Protein AF-A0A7S4KPR2-F1 (afdb_monomer_lite)

Structure (mmCIF, N/CA/C/O backbone):
data_AF-A0A7S4KPR2-F1
#
_entry.id   AF-A0A7S4KPR2-F1
#
loop_
_atom_site.group_PDB
_atom_site.id
_atom_site.type_symbol
_atom_site.label_atom_id
_atom_site.label_alt_id
_atom_site.label_comp_id
_atom_site.label_asym_id
_atom_site.label_entity_id
_atom_site.label_seq_id
_atom_site.pdbx_PDB_ins_code
_atom_site.Cartn_x
_atom_site.Cartn_y
_atom_site.Cartn_z
_atom_site.occupancy
_atom_site.B_iso_or_equiv
_atom_site.auth_seq_id
_atom_site.auth_comp_id
_atom_site.auth_asym_id
_atom_site.auth_atom_id
_atom_site.pdbx_PDB_model_num
ATOM 1 N N . GLU A 1 1 ? -36.422 24.152 18.132 1.00 77.88 1 GLU A N 1
ATOM 2 C CA . GLU A 1 1 ? -35.069 23.582 18.368 1.00 77.88 1 GLU A CA 1
ATOM 3 C C . GLU A 1 1 ? -34.688 22.520 17.350 1.00 77.88 1 GLU A C 1
ATOM 5 O O . GLU A 1 1 ? -33.606 22.633 16.790 1.00 77.88 1 GLU A O 1
ATOM 10 N N . LYS A 1 2 ? -35.566 21.551 17.053 1.00 73.19 2 LYS A N 1
ATOM 11 C CA . LYS A 1 2 ? -35.321 20.524 16.024 1.00 73.19 2 LYS A CA 1
ATOM 12 C C . LYS A 1 2 ? -34.929 21.116 14.658 1.00 73.19 2 LYS A C 1
ATOM 14 O O . LYS A 1 2 ? -33.940 20.676 14.089 1.00 73.19 2 LYS A O 1
ATOM 19 N N . ASP A 1 3 ? -35.590 22.183 14.214 1.00 81.19 3 ASP A N 1
ATOM 20 C CA . ASP A 1 3 ? -35.310 22.798 12.902 1.00 81.19 3 ASP A CA 1
ATOM 21 C C . ASP A 1 3 ? -33.931 23.476 12.827 1.00 81.19 3 ASP A C 1
ATOM 23 O O . ASP A 1 3 ? -33.231 23.356 11.829 1.00 81.19 3 ASP A O 1
ATOM 27 N N . LYS A 1 4 ? -33.469 24.092 13.924 1.00 87.69 4 LYS A N 1
ATOM 28 C CA . LYS A 1 4 ? -32.116 24.680 14.006 1.00 87.69 4 LYS A CA 1
ATOM 29 C C . LYS A 1 4 ? -31.017 23.617 13.974 1.00 87.69 4 LYS A C 1
ATOM 31 O O . LYS A 1 4 ? -29.925 23.859 13.460 1.00 87.69 4 LYS A O 1
ATOM 36 N N . ILE A 1 5 ? -31.292 22.444 14.546 1.00 89.81 5 ILE A N 1
ATOM 37 C CA . ILE A 1 5 ? -30.371 21.304 14.498 1.00 89.81 5 ILE A CA 1
ATOM 38 C C . ILE A 1 5 ? -30.281 20.776 13.063 1.00 89.81 5 ILE A C 1
ATOM 40 O O . ILE A 1 5 ? -29.173 20.522 12.596 1.00 89.81 5 ILE A O 1
ATOM 44 N N . ILE A 1 6 ? -31.413 20.671 12.358 1.00 88.62 6 ILE A N 1
ATOM 45 C CA . ILE A 1 6 ? -31.465 20.236 10.954 1.00 88.62 6 ILE A CA 1
ATOM 46 C C . ILE A 1 6 ? -30.673 21.197 10.063 1.00 88.62 6 ILE A C 1
ATOM 48 O O . ILE A 1 6 ? -29.755 20.756 9.381 1.00 88.62 6 ILE A O 1
ATOM 52 N N . GLU A 1 7 ? -30.918 22.504 10.162 1.00 89.44 7 GLU A N 1
ATOM 53 C CA . GLU A 1 7 ? -30.212 23.524 9.371 1.00 89.44 7 GLU A CA 1
ATOM 54 C C . GLU A 1 7 ? -28.687 23.485 9.601 1.00 89.44 7 GLU A C 1
ATOM 56 O O . GLU A 1 7 ? -27.883 23.522 8.666 1.00 89.44 7 GLU A O 1
ATOM 61 N N . THR A 1 8 ? -28.264 23.301 10.856 1.00 89.50 8 THR A N 1
ATOM 62 C CA . THR A 1 8 ? -26.840 23.172 11.200 1.00 89.50 8 THR A CA 1
ATOM 63 C C . THR A 1 8 ? -26.221 21.895 10.620 1.00 89.50 8 THR A C 1
ATOM 65 O O . THR A 1 8 ? -25.055 21.897 10.211 1.00 89.50 8 THR A O 1
ATOM 68 N N . LEU A 1 9 ? -26.966 20.786 10.604 1.00 85.19 9 LEU A N 1
ATOM 69 C CA . LEU A 1 9 ? -26.508 19.518 10.036 1.00 85.19 9 LEU A CA 1
ATOM 70 C C . LEU A 1 9 ? -26.422 19.589 8.511 1.00 85.19 9 LEU A C 1
ATOM 72 O O . LEU A 1 9 ? -25.404 19.183 7.957 1.00 85.19 9 LEU A O 1
ATOM 76 N N . GLU A 1 10 ? -27.416 20.171 7.843 1.00 86.75 10 GLU A N 1
ATOM 77 C CA . GLU A 1 10 ? -27.420 20.376 6.391 1.00 86.75 10 GLU A CA 1
ATOM 78 C C . GLU A 1 10 ? -26.227 21.221 5.940 1.00 86.75 10 GLU A C 1
ATOM 80 O O . GLU A 1 10 ? -25.534 20.874 4.982 1.00 86.75 10 GLU A O 1
ATOM 85 N N . GLN A 1 11 ? -25.907 22.285 6.679 1.00 86.81 11 GLN A N 1
ATOM 86 C CA . GLN A 1 11 ? -24.765 23.134 6.353 1.00 86.81 11 GLN A CA 1
ATOM 87 C C . GLN A 1 11 ? -23.418 22.437 6.596 1.00 86.81 11 GLN A C 1
ATOM 89 O O . GLN A 1 11 ? -22.481 22.607 5.811 1.00 86.81 11 GLN A O 1
ATOM 94 N N . LYS A 1 12 ? -23.311 21.598 7.636 1.00 87.00 12 LYS A N 1
ATOM 95 C CA . LYS A 1 12 ? -22.124 20.754 7.864 1.00 87.00 12 LYS A CA 1
ATOM 96 C C . LYS A 1 12 ? -21.951 19.707 6.767 1.00 87.00 12 LYS A C 1
ATOM 98 O O . LYS A 1 12 ? -20.834 19.527 6.289 1.00 87.00 12 LYS A O 1
ATOM 103 N N . ILE A 1 13 ? -23.038 19.068 6.346 1.00 85.19 13 ILE A N 1
ATOM 104 C CA . ILE A 1 13 ? -23.047 18.084 5.260 1.00 85.19 13 ILE A CA 1
ATOM 105 C C . ILE A 1 13 ? -22.622 18.748 3.947 1.00 85.19 13 ILE A C 1
ATOM 107 O O . ILE A 1 13 ? -21.722 18.256 3.270 1.00 85.19 13 ILE A O 1
ATOM 111 N N . LYS A 1 14 ? -23.179 19.921 3.626 1.00 88.31 14 LYS A N 1
ATOM 112 C CA . LYS A 1 14 ? -22.798 20.693 2.436 1.00 88.31 14 LYS A CA 1
ATOM 113 C C . LYS A 1 14 ? -21.309 21.044 2.432 1.00 88.31 14 LYS A C 1
ATOM 115 O O . LYS A 1 14 ? -20.638 20.854 1.424 1.00 88.31 14 LYS A O 1
ATOM 120 N N . ASN A 1 15 ? -20.773 21.488 3.568 1.00 86.56 15 ASN A N 1
ATOM 121 C CA . ASN A 1 15 ? -19.345 21.780 3.690 1.00 86.56 15 ASN A CA 1
ATOM 122 C C . ASN A 1 15 ? -18.472 20.524 3.533 1.00 86.56 15 ASN A C 1
ATOM 124 O O . ASN A 1 15 ? -17.400 20.606 2.940 1.00 86.56 15 ASN A O 1
ATOM 128 N N . GLN A 1 16 ? -18.920 19.365 4.028 1.00 80.69 16 GLN A N 1
ATOM 129 C CA . GLN A 1 16 ? -18.214 18.096 3.835 1.00 80.69 16 GLN A CA 1
ATOM 130 C C . GLN A 1 16 ? -18.182 17.676 2.362 1.00 80.69 16 GLN A C 1
ATOM 132 O O . GLN A 1 16 ? -17.123 17.271 1.887 1.00 80.69 16 GLN A O 1
ATOM 137 N N . TYR A 1 17 ? -19.282 17.841 1.620 1.00 86.81 17 TYR A N 1
ATOM 138 C CA . TYR A 1 17 ? -19.314 17.563 0.180 1.00 86.81 17 TYR A CA 1
ATOM 139 C C . TYR A 1 17 ? -18.319 18.427 -0.603 1.00 86.81 17 TYR A C 1
ATOM 141 O O . TYR A 1 17 ? -17.542 17.890 -1.387 1.00 86.81 17 TYR A O 1
ATOM 149 N N . THR A 1 18 ? -18.245 19.730 -0.317 1.00 84.88 18 THR A N 1
ATOM 150 C CA . THR A 1 18 ? -17.274 20.630 -0.964 1.00 84.88 18 THR A CA 1
ATOM 151 C C . THR A 1 18 ? -15.822 20.238 -0.671 1.00 84.88 18 THR A C 1
ATOM 153 O O . THR A 1 18 ? -14.942 20.380 -1.519 1.00 84.88 18 THR A O 1
ATOM 156 N N . VAL A 1 19 ? -15.538 19.756 0.544 1.00 82.81 19 VAL A N 1
ATOM 157 C CA . VAL A 1 19 ? -14.200 19.260 0.902 1.00 82.81 19 VAL A CA 1
ATOM 158 C C . VAL A 1 19 ? -13.885 17.968 0.150 1.00 82.81 19 VAL A C 1
ATOM 160 O O . VAL A 1 19 ? -12.767 17.814 -0.337 1.00 82.81 19 VAL A O 1
ATOM 163 N N . ILE A 1 20 ? -14.861 17.068 0.018 1.00 80.69 20 ILE A N 1
ATOM 164 C CA . ILE A 1 20 ? -14.708 15.819 -0.735 1.00 80.69 20 ILE A CA 1
ATOM 165 C C . ILE A 1 20 ? -14.437 16.105 -2.216 1.00 80.69 20 ILE A C 1
ATOM 167 O O . ILE A 1 20 ? -13.488 15.538 -2.750 1.00 80.69 20 ILE A O 1
ATOM 171 N N . GLU A 1 21 ? -15.183 17.010 -2.855 1.00 82.31 21 GLU A N 1
ATOM 172 C CA . GLU A 1 21 ? -14.942 17.398 -4.256 1.00 82.31 21 GLU A CA 1
ATOM 173 C C . GLU A 1 21 ? -13.523 17.944 -4.458 1.00 82.31 21 GLU A C 1
ATOM 175 O O . GLU A 1 21 ? -12.788 17.458 -5.316 1.00 82.31 21 GLU A O 1
ATOM 180 N N . ARG A 1 22 ? -13.069 18.865 -3.596 1.00 80.38 22 ARG A N 1
ATOM 181 C CA . ARG A 1 22 ? -11.700 19.407 -3.678 1.00 80.38 22 ARG A CA 1
ATOM 182 C C . ARG A 1 22 ? -10.621 18.340 -3.492 1.00 80.38 22 ARG A C 1
ATOM 184 O O . ARG A 1 22 ? -9.562 18.417 -4.112 1.00 80.38 22 ARG A O 1
ATOM 191 N N . LEU A 1 23 ? -10.856 17.353 -2.626 1.00 78.06 23 LEU A N 1
ATOM 192 C CA . LEU A 1 23 ? -9.930 16.235 -2.429 1.00 78.06 23 LEU A CA 1
ATOM 193 C C . LEU A 1 23 ? -9.938 15.268 -3.620 1.00 78.06 23 LEU A C 1
ATOM 195 O O . LEU A 1 23 ? -8.887 14.732 -3.966 1.00 78.06 23 LEU A O 1
ATOM 199 N N . GLN A 1 24 ? -11.089 15.068 -4.266 1.00 74.44 24 GLN A N 1
ATOM 200 C CA . GLN A 1 24 ? -11.211 14.248 -5.473 1.00 74.44 24 GLN A CA 1
ATOM 201 C C . GLN A 1 24 ? -10.498 14.885 -6.667 1.00 74.44 24 GLN A C 1
ATOM 203 O O . GLN A 1 24 ? -9.756 14.186 -7.355 1.00 74.44 24 GLN A O 1
ATOM 208 N N . GLU A 1 25 ? -10.654 16.194 -6.874 1.00 78.06 25 GLU A N 1
ATOM 209 C CA . GLU A 1 25 ? -9.934 16.946 -7.909 1.00 78.06 25 GLU A CA 1
ATOM 210 C C . GLU A 1 25 ? -8.421 16.919 -7.670 1.00 78.06 25 GLU A C 1
ATOM 212 O O . GLU A 1 25 ? -7.649 16.601 -8.577 1.00 78.06 25 GLU A O 1
ATOM 217 N N . LYS A 1 26 ? -7.986 17.150 -6.422 1.00 77.75 26 LYS A N 1
ATOM 218 C CA . LYS A 1 26 ? -6.569 17.051 -6.049 1.00 77.75 26 LYS A CA 1
ATOM 219 C C . LYS A 1 26 ? -6.012 15.643 -6.295 1.00 77.75 26 LYS A C 1
ATOM 221 O O . LYS A 1 26 ? -4.946 15.498 -6.885 1.00 77.75 26 LYS A O 1
ATOM 226 N N . GLY A 1 27 ? -6.756 14.604 -5.912 1.00 77.06 27 GLY A N 1
ATOM 227 C CA . GLY A 1 27 ? -6.368 13.211 -6.139 1.00 77.06 27 GLY A CA 1
ATOM 228 C C . GLY A 1 27 ? -6.449 12.759 -7.604 1.00 77.06 27 GLY A C 1
ATOM 229 O O . GLY A 1 27 ? -5.841 11.753 -7.967 1.00 77.06 27 GLY A O 1
ATOM 230 N N . ALA A 1 28 ? -7.204 13.451 -8.462 1.00 74.00 28 ALA A N 1
ATOM 231 C CA . ALA A 1 28 ? -7.200 13.221 -9.906 1.00 74.00 28 ALA A CA 1
ATOM 232 C C . ALA A 1 28 ? -5.935 13.808 -10.552 1.00 74.00 28 ALA A C 1
ATOM 234 O O . ALA A 1 28 ? -5.256 13.099 -11.291 1.00 74.00 28 ALA A O 1
ATOM 235 N N . ALA A 1 29 ? -5.561 15.038 -10.185 1.00 68.62 29 ALA A N 1
ATOM 236 C CA . ALA A 1 29 ? -4.338 15.686 -10.661 1.00 68.62 29 ALA A CA 1
ATOM 237 C C . ALA A 1 29 ? -3.060 14.943 -10.219 1.00 68.62 29 ALA A C 1
ATOM 239 O O . ALA A 1 29 ? -2.137 14.753 -11.008 1.00 68.62 29 ALA A O 1
ATOM 240 N N . GLU A 1 30 ? -3.015 14.456 -8.974 1.00 69.81 30 GLU A N 1
ATOM 241 C CA . GLU A 1 30 ? -1.891 13.647 -8.478 1.00 69.81 30 GLU A CA 1
ATOM 242 C C . GLU A 1 30 ? -1.775 12.299 -9.217 1.00 69.81 30 GLU A C 1
ATOM 244 O O . GLU A 1 30 ? -0.668 11.842 -9.499 1.00 69.81 30 GLU A O 1
ATOM 249 N N . ARG A 1 31 ? -2.900 11.678 -9.602 1.00 61.22 31 ARG A N 1
ATOM 250 C CA . ARG A 1 31 ? -2.896 10.444 -10.410 1.00 61.22 31 ARG A CA 1
ATOM 251 C C . ARG A 1 31 ? -2.445 10.674 -11.849 1.00 61.22 31 ARG A C 1
ATOM 253 O O . ARG A 1 31 ? -1.786 9.807 -12.418 1.00 61.22 31 ARG A O 1
ATOM 260 N N . GLU A 1 32 ? -2.759 11.828 -12.427 1.00 59.59 32 GLU A N 1
ATOM 261 C CA . GLU A 1 32 ? -2.286 12.208 -13.760 1.00 59.59 32 GLU A CA 1
ATOM 262 C C . GLU A 1 32 ? -0.760 12.399 -13.787 1.00 59.59 32 GLU A C 1
ATOM 264 O O . GLU A 1 32 ? -0.101 11.921 -14.710 1.00 59.59 32 GLU A O 1
ATOM 269 N N . ALA A 1 33 ? -0.175 12.969 -12.727 1.00 58.50 33 ALA A N 1
ATOM 270 C CA . ALA A 1 33 ? 1.279 13.086 -12.582 1.00 58.50 33 ALA A CA 1
ATOM 271 C C . ALA A 1 33 ? 1.988 11.718 -12.475 1.00 58.50 33 ALA A C 1
ATOM 273 O O . ALA A 1 33 ? 3.066 11.532 -13.036 1.00 58.50 33 ALA A O 1
ATOM 274 N N . VAL A 1 34 ? 1.366 10.735 -11.813 1.00 51.31 34 VAL A N 1
ATOM 275 C CA . VAL A 1 34 ? 1.915 9.371 -11.656 1.00 51.31 34 VAL A CA 1
ATOM 276 C C . VAL A 1 34 ? 1.819 8.545 -12.951 1.00 51.31 34 VAL A C 1
ATOM 278 O O . VAL A 1 34 ? 2.641 7.659 -13.190 1.00 51.31 34 VAL A O 1
ATOM 281 N N . ASN A 1 35 ? 0.873 8.851 -13.844 1.00 50.09 35 ASN A N 1
ATOM 282 C CA . ASN A 1 35 ? 0.706 8.134 -15.115 1.00 50.09 35 ASN A CA 1
ATOM 283 C C . ASN A 1 35 ? 1.780 8.446 -16.176 1.00 50.09 35 ASN A C 1
ATOM 285 O O . ASN A 1 35 ? 1.854 7.740 -17.180 1.00 50.09 35 ASN A O 1
ATOM 289 N N . ILE A 1 36 ? 2.634 9.453 -15.966 1.00 53.19 36 ILE A N 1
ATOM 290 C CA . ILE A 1 36 ? 3.732 9.786 -16.891 1.00 53.19 36 ILE A CA 1
ATOM 291 C C . ILE A 1 36 ? 4.999 8.954 -16.595 1.00 53.19 36 ILE A C 1
ATOM 293 O O . ILE A 1 36 ? 5.809 8.725 -17.493 1.00 53.19 36 ILE A O 1
ATOM 297 N N . GLU A 1 37 ? 5.153 8.400 -15.387 1.00 43.81 37 GLU A N 1
ATOM 298 C CA . GLU A 1 37 ? 6.367 7.660 -14.988 1.00 43.81 37 GLU A CA 1
ATOM 299 C C . GLU A 1 37 ? 6.279 6.127 -15.132 1.00 43.81 37 GLU A C 1
ATOM 301 O O . GLU A 1 37 ? 7.283 5.427 -14.984 1.00 43.81 37 GLU A O 1
ATOM 306 N N . THR A 1 38 ? 5.117 5.567 -15.475 1.00 46.69 38 THR A N 1
ATOM 307 C CA . THR A 1 38 ? 4.894 4.105 -15.478 1.00 46.69 38 THR A CA 1
ATOM 308 C C . THR A 1 38 ? 5.221 3.389 -16.793 1.00 46.69 38 THR A C 1
ATOM 310 O O . THR A 1 38 ? 5.098 2.168 -16.863 1.00 46.69 38 THR A O 1
ATOM 313 N N . SER A 1 39 ? 5.707 4.086 -17.827 1.00 48.53 39 SER A N 1
ATOM 314 C CA . SER A 1 39 ? 6.104 3.442 -19.098 1.00 48.53 39 SER A CA 1
ATOM 315 C C . SER A 1 39 ? 7.576 3.014 -19.167 1.00 48.53 39 SER A C 1
ATOM 317 O O . SER A 1 39 ? 8.032 2.530 -20.202 1.00 48.53 39 SER A O 1
ATOM 319 N 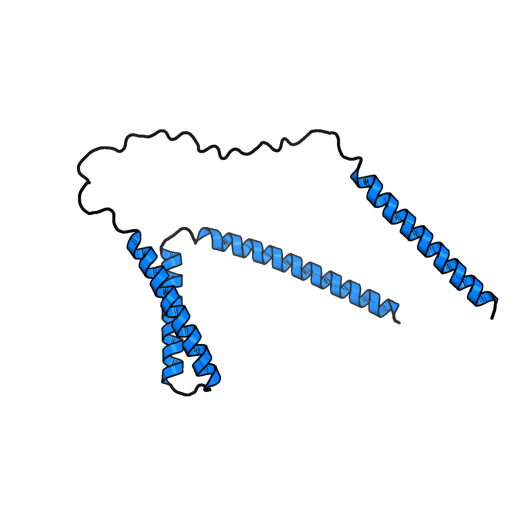N . SER A 1 40 ? 8.338 3.164 -18.080 1.00 53.97 40 SER A N 1
ATOM 320 C CA . SER A 1 40 ? 9.781 2.933 -18.097 1.00 53.97 40 SER A CA 1
ATOM 321 C C . SER A 1 40 ? 10.208 1.840 -17.105 1.00 53.97 40 SER A C 1
ATOM 323 O O . SER A 1 40 ? 9.795 1.811 -15.945 1.00 53.97 40 SER A O 1
ATOM 325 N N . ALA A 1 41 ? 11.088 0.939 -17.559 1.00 59.44 41 ALA A N 1
ATOM 326 C CA . ALA A 1 41 ? 11.745 -0.093 -16.747 1.00 59.44 41 ALA A CA 1
ATOM 327 C C . ALA A 1 41 ? 12.304 0.381 -15.371 1.00 59.44 41 ALA A C 1
ATOM 329 O O . ALA A 1 41 ? 12.304 -0.427 -14.435 1.00 59.44 41 ALA A O 1
ATOM 330 N N . PRO A 1 42 ? 12.727 1.653 -15.182 1.00 63.03 42 PRO A N 1
ATOM 331 C CA . PRO A 1 42 ? 13.093 2.209 -13.876 1.00 63.03 42 PRO A CA 1
ATOM 332 C C . PRO A 1 42 ? 12.000 2.157 -12.799 1.00 63.03 42 PRO A C 1
ATOM 334 O O . PRO A 1 42 ? 12.309 1.797 -11.665 1.00 63.03 42 PRO A O 1
ATOM 337 N N . GLY A 1 43 ? 10.735 2.456 -13.123 1.00 67.75 43 GLY A N 1
ATOM 338 C CA . GLY A 1 43 ? 9.649 2.489 -12.130 1.00 67.75 43 GLY A CA 1
ATOM 339 C C . GLY A 1 43 ? 9.356 1.107 -11.542 1.00 67.75 43 GLY A C 1
ATOM 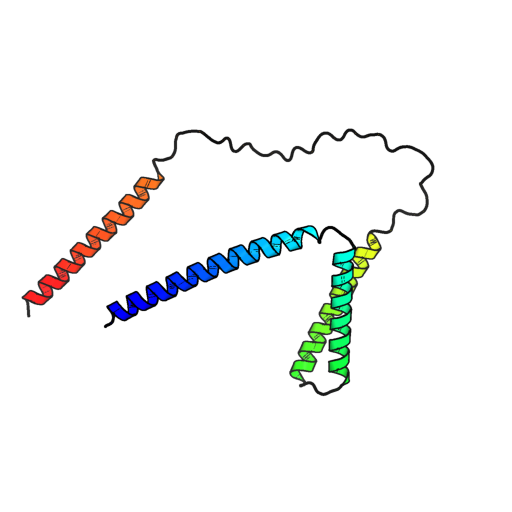340 O O . GLY A 1 43 ? 9.274 0.932 -10.328 1.00 67.75 43 GLY A O 1
ATOM 341 N N . LEU A 1 44 ? 9.323 0.088 -12.405 1.00 73.19 44 LEU A N 1
ATOM 342 C CA . LEU A 1 44 ? 9.166 -1.305 -11.987 1.00 73.19 44 LEU A CA 1
ATOM 343 C C . LEU A 1 44 ? 10.369 -1.798 -11.164 1.00 73.19 44 LEU A C 1
ATOM 345 O O . LEU A 1 44 ? 10.185 -2.517 -10.185 1.00 73.19 44 LEU A O 1
ATOM 349 N N . THR A 1 45 ? 11.586 -1.366 -11.511 1.00 78.00 45 THR A N 1
ATOM 350 C CA . THR A 1 45 ? 12.805 -1.687 -10.747 1.00 78.00 45 THR A CA 1
ATOM 351 C C . THR A 1 45 ? 12.751 -1.101 -9.331 1.00 78.00 45 THR A C 1
ATOM 353 O O . THR A 1 45 ? 13.079 -1.793 -8.368 1.00 78.00 45 THR A O 1
ATOM 356 N N . LEU A 1 46 ? 12.282 0.144 -9.179 1.00 77.88 46 LEU A N 1
ATOM 357 C CA . LEU A 1 46 ? 12.080 0.770 -7.868 1.00 77.88 46 LEU A CA 1
ATOM 358 C C . LEU A 1 46 ? 11.027 0.020 -7.036 1.00 77.88 46 LEU A C 1
ATOM 360 O O . LEU A 1 46 ? 11.283 -0.280 -5.871 1.00 77.88 46 LEU A O 1
ATOM 364 N N . CYS A 1 47 ? 9.890 -0.359 -7.633 1.00 80.69 47 CYS A N 1
ATOM 365 C CA . CYS A 1 47 ? 8.853 -1.135 -6.943 1.00 80.69 47 CYS A CA 1
ATOM 366 C C . CYS A 1 47 ? 9.352 -2.513 -6.476 1.00 80.69 47 CYS A C 1
ATOM 368 O O . CYS A 1 47 ? 9.063 -2.923 -5.354 1.00 80.69 47 CYS A O 1
ATOM 370 N N . VAL A 1 48 ? 10.120 -3.223 -7.309 1.00 87.56 48 VAL A N 1
ATOM 371 C CA . VAL A 1 48 ? 10.711 -4.527 -6.961 1.00 87.56 48 VAL A CA 1
ATOM 372 C C . VAL A 1 48 ? 11.679 -4.399 -5.781 1.00 87.56 48 VAL A C 1
ATOM 374 O O . VAL A 1 48 ? 11.602 -5.190 -4.841 1.00 87.56 48 VAL A O 1
ATOM 377 N N . ASN A 1 49 ? 12.547 -3.385 -5.792 1.00 87.19 49 ASN A N 1
ATOM 378 C CA . ASN A 1 49 ? 13.499 -3.144 -4.705 1.00 87.19 49 ASN A CA 1
ATOM 379 C C . ASN A 1 49 ? 12.803 -2.790 -3.381 1.00 87.19 49 ASN A C 1
ATOM 381 O O . ASN A 1 49 ? 13.223 -3.259 -2.325 1.00 87.19 49 ASN A O 1
ATOM 385 N N . GLU A 1 50 ? 11.718 -2.013 -3.425 1.00 89.56 50 GLU A N 1
ATOM 386 C CA . GLU A 1 50 ? 10.939 -1.681 -2.227 1.00 89.56 50 GLU A CA 1
ATOM 387 C C . GLU A 1 50 ? 10.265 -2.925 -1.624 1.00 89.56 50 GLU A C 1
ATOM 389 O O . GLU A 1 50 ? 10.309 -3.135 -0.412 1.00 89.56 50 GLU A O 1
ATOM 394 N N . VAL A 1 51 ? 9.716 -3.814 -2.460 1.00 89.00 51 VAL A N 1
ATOM 395 C CA . VAL A 1 51 ? 9.142 -5.090 -1.998 1.00 89.00 51 VAL A CA 1
ATOM 396 C C . VAL A 1 51 ? 10.208 -5.992 -1.366 1.00 89.00 51 VAL A C 1
ATOM 398 O O . VAL A 1 51 ? 9.948 -6.600 -0.327 1.00 89.00 51 VAL A O 1
ATOM 401 N N . ILE A 1 52 ? 11.413 -6.066 -1.946 1.00 91.69 52 ILE A N 1
ATOM 402 C CA . ILE A 1 52 ? 12.544 -6.813 -1.364 1.00 91.69 52 ILE A CA 1
ATOM 403 C C . ILE A 1 52 ? 12.877 -6.274 0.029 1.00 91.69 52 ILE A C 1
ATOM 405 O O . ILE A 1 52 ? 12.943 -7.044 0.986 1.00 91.69 52 ILE A O 1
ATOM 409 N N . LYS A 1 53 ? 12.992 -4.952 0.167 1.00 93.25 53 LYS A N 1
ATOM 410 C CA . LYS A 1 53 ? 13.291 -4.305 1.447 1.00 93.25 53 LYS A CA 1
ATOM 411 C C . LYS A 1 53 ? 12.225 -4.588 2.510 1.00 93.25 53 LYS A C 1
ATOM 413 O O . LYS A 1 53 ? 12.556 -4.860 3.662 1.00 93.25 53 LYS A O 1
ATOM 418 N N . GLN A 1 54 ? 10.944 -4.572 2.141 1.00 89.25 54 GLN A N 1
ATOM 419 C CA . GLN A 1 54 ? 9.856 -4.908 3.066 1.00 89.25 54 GLN A CA 1
ATOM 420 C C . GLN A 1 54 ? 9.903 -6.375 3.518 1.00 89.25 54 GLN A C 1
ATOM 422 O O . GLN A 1 54 ? 9.642 -6.665 4.686 1.00 89.25 54 GLN A O 1
ATOM 427 N N . ILE A 1 55 ? 10.264 -7.299 2.620 1.00 92.56 55 ILE A N 1
ATOM 428 C CA . ILE A 1 55 ? 10.486 -8.713 2.955 1.00 92.56 55 ILE A CA 1
ATOM 429 C C . ILE A 1 55 ? 11.619 -8.845 3.980 1.00 92.56 55 ILE A C 1
ATOM 431 O O . ILE A 1 55 ? 11.414 -9.481 5.012 1.00 92.56 55 ILE A O 1
ATOM 435 N N . GLU A 1 56 ? 12.765 -8.201 3.745 1.00 92.81 56 GLU A N 1
ATOM 436 C CA . GLU A 1 56 ? 13.914 -8.218 4.663 1.00 92.81 56 GLU A CA 1
ATOM 437 C C . GLU A 1 56 ? 13.562 -7.637 6.040 1.00 92.81 56 GLU A C 1
ATOM 439 O O . GLU A 1 56 ? 13.919 -8.210 7.070 1.00 92.81 56 GLU A O 1
ATOM 444 N N . MET A 1 57 ? 12.802 -6.536 6.084 1.00 92.06 57 MET A N 1
ATOM 445 C CA . MET A 1 57 ? 12.322 -5.955 7.342 1.00 92.06 57 MET A CA 1
ATOM 446 C C . MET A 1 57 ? 11.414 -6.922 8.109 1.00 92.06 57 MET A C 1
ATOM 448 O O . MET A 1 57 ? 11.584 -7.095 9.316 1.00 92.06 57 MET A O 1
ATOM 452 N N . MET A 1 58 ? 10.469 -7.577 7.425 1.00 90.94 58 MET A N 1
ATOM 453 C CA . MET A 1 58 ? 9.589 -8.566 8.056 1.00 90.94 58 MET A CA 1
ATOM 454 C C . MET A 1 58 ? 10.371 -9.776 8.585 1.00 90.94 58 MET A C 1
ATOM 456 O O . MET A 1 58 ? 10.072 -10.255 9.677 1.00 90.94 58 MET A O 1
ATOM 460 N N . GLU A 1 59 ? 11.379 -10.263 7.856 1.00 92.06 59 GLU A N 1
ATOM 461 C CA . GLU A 1 59 ? 12.270 -11.335 8.329 1.00 92.06 59 GLU A CA 1
ATOM 462 C C . GLU A 1 59 ? 13.089 -10.909 9.544 1.00 92.06 59 GLU A C 1
ATOM 464 O O . GLU A 1 59 ? 13.198 -11.668 10.508 1.00 92.06 59 GLU A O 1
ATOM 469 N N . GLY A 1 60 ? 13.607 -9.678 9.524 1.00 92.00 60 GLY A N 1
ATOM 470 C CA . GLY A 1 60 ? 14.301 -9.065 10.650 1.00 92.00 60 GLY A CA 1
ATOM 471 C C . GLY A 1 60 ? 13.440 -9.068 11.910 1.00 92.00 60 GLY A C 1
ATOM 472 O O . GLY A 1 60 ? 13.849 -9.621 12.930 1.00 92.00 60 GLY A O 1
ATOM 473 N N . VAL A 1 61 ? 12.216 -8.545 11.819 1.00 89.19 61 VAL A N 1
ATOM 474 C CA . VAL A 1 61 ? 11.260 -8.512 12.938 1.00 89.19 61 VAL A CA 1
ATOM 475 C C . VAL A 1 61 ? 10.918 -9.928 13.427 1.00 89.19 61 VAL A C 1
ATOM 477 O O . VAL A 1 61 ? 10.930 -10.186 14.629 1.00 89.19 61 VAL A O 1
ATOM 480 N N . LEU A 1 62 ? 10.703 -10.885 12.517 1.00 88.06 62 LEU A N 1
ATOM 481 C CA . LEU A 1 62 ? 10.451 -12.287 12.878 1.00 88.06 62 LEU A CA 1
ATOM 482 C C . LEU A 1 62 ? 11.645 -12.956 13.585 1.00 88.06 62 LEU A C 1
ATOM 484 O O . LEU A 1 62 ? 11.435 -13.833 14.426 1.00 88.06 62 LEU A O 1
ATOM 488 N N . SER A 1 63 ? 12.879 -12.563 13.254 1.00 88.31 63 SER A N 1
ATOM 489 C CA . SER A 1 63 ? 14.106 -13.112 13.848 1.00 88.31 63 SER A CA 1
ATOM 490 C C . SER A 1 63 ? 14.424 -12.562 15.242 1.00 88.31 63 SER A C 1
ATOM 492 O O . SER A 1 63 ? 15.060 -13.253 16.035 1.00 88.31 63 SER A O 1
ATOM 494 N N . GLN A 1 64 ? 13.959 -11.348 15.557 1.00 85.94 64 GLN A N 1
ATOM 495 C CA . GLN A 1 64 ? 14.232 -10.673 16.832 1.00 85.94 64 GLN A CA 1
ATOM 496 C C . GLN A 1 64 ? 13.335 -11.164 17.980 1.00 85.94 64 GLN A C 1
ATOM 498 O O . GLN A 1 64 ? 13.632 -10.912 19.142 1.00 85.94 64 GLN A O 1
ATOM 503 N N . GLY A 1 65 ? 12.272 -11.920 17.681 1.00 74.25 65 GLY A N 1
ATOM 504 C CA . GLY A 1 65 ? 11.480 -12.652 18.678 1.00 74.25 65 GLY A CA 1
ATOM 505 C C . GLY A 1 65 ? 10.503 -11.813 19.515 1.00 74.25 65 GLY A C 1
ATOM 506 O O . GLY A 1 65 ? 9.697 -12.394 20.235 1.00 74.25 65 GLY A O 1
ATOM 507 N N . GLU A 1 66 ? 10.503 -10.485 19.384 1.00 80.62 66 GLU A N 1
ATOM 508 C CA . GLU A 1 66 ? 9.584 -9.561 20.073 1.00 80.62 66 GLU A CA 1
ATOM 509 C C . GLU A 1 66 ? 8.267 -9.361 19.305 1.00 80.62 66 GLU A C 1
ATOM 511 O O . GLU A 1 66 ? 7.843 -8.243 19.019 1.00 80.62 66 GLU A O 1
ATOM 516 N N . VAL A 1 67 ? 7.608 -10.456 18.928 1.00 86.81 67 VAL A N 1
ATOM 517 C CA . VAL A 1 67 ? 6.331 -10.400 18.205 1.00 86.81 67 VAL A CA 1
ATOM 518 C C . VAL A 1 67 ? 5.365 -11.404 18.816 1.00 86.81 67 VAL A C 1
ATOM 520 O O . VAL A 1 67 ? 5.760 -12.524 19.146 1.00 86.81 67 VAL A O 1
ATOM 523 N N . THR A 1 68 ? 4.095 -11.026 18.972 1.00 91.88 68 THR A N 1
ATOM 524 C CA . THR A 1 68 ? 3.076 -11.954 19.481 1.00 91.88 68 THR A CA 1
ATOM 525 C C . THR A 1 68 ? 2.936 -13.161 18.544 1.00 91.88 68 THR A C 1
ATOM 527 O O . THR A 1 68 ? 3.208 -13.057 17.348 1.00 91.88 68 THR A O 1
ATOM 530 N N . GLU A 1 69 ? 2.497 -14.324 19.041 1.00 89.31 69 GLU A N 1
ATOM 531 C CA . GLU A 1 69 ? 2.292 -15.498 18.170 1.00 89.31 69 GLU A CA 1
ATOM 532 C C . GLU A 1 69 ? 1.302 -15.223 17.030 1.00 89.31 69 GLU A C 1
ATOM 534 O O . GLU A 1 69 ? 1.497 -15.702 15.911 1.00 89.31 69 GLU A O 1
ATOM 539 N N . SER A 1 70 ? 0.268 -14.420 17.298 1.00 89.62 70 SER A N 1
ATOM 540 C CA . SER A 1 70 ? -0.720 -14.011 16.296 1.00 89.62 70 SER A CA 1
ATOM 541 C C . SER A 1 70 ? -0.077 -13.167 15.196 1.00 89.62 70 SER A C 1
ATOM 543 O O . SER A 1 70 ? -0.225 -13.465 14.011 1.00 89.62 70 SER A O 1
ATOM 545 N N . ASP A 1 71 ? 0.697 -12.152 15.574 1.00 88.75 71 ASP A N 1
ATOM 546 C CA . ASP A 1 71 ? 1.401 -11.295 14.619 1.00 88.75 71 ASP A CA 1
ATOM 547 C C . ASP A 1 71 ? 2.466 -12.082 13.853 1.00 88.75 71 ASP A C 1
ATOM 549 O O . ASP A 1 71 ? 2.603 -11.931 12.642 1.00 88.75 71 ASP A O 1
ATOM 553 N N . LYS A 1 72 ? 3.156 -13.011 14.521 1.00 89.12 72 LYS A N 1
ATOM 554 C CA . LYS A 1 72 ? 4.102 -13.937 13.895 1.00 89.12 72 LYS A CA 1
ATOM 555 C C . LYS A 1 72 ? 3.418 -14.800 12.837 1.00 89.12 72 LYS A C 1
ATOM 557 O O . LYS A 1 72 ? 3.992 -15.022 11.769 1.00 89.12 72 LYS A O 1
ATOM 562 N N . LEU A 1 73 ? 2.206 -15.290 13.096 1.00 92.81 73 LEU A N 1
ATOM 563 C CA . LEU A 1 73 ? 1.430 -16.049 12.116 1.00 92.81 73 LEU A CA 1
ATOM 564 C C . LEU A 1 73 ? 1.067 -15.175 10.908 1.00 92.81 73 LEU A C 1
ATOM 566 O O . LEU A 1 73 ? 1.336 -15.570 9.773 1.00 92.81 73 LEU A O 1
ATOM 570 N N . ILE A 1 74 ? 0.523 -13.979 11.150 1.00 93.12 74 ILE A N 1
ATOM 571 C CA . ILE A 1 74 ? 0.139 -13.021 10.102 1.00 93.12 74 ILE A CA 1
ATOM 572 C C . ILE A 1 74 ? 1.354 -12.654 9.244 1.00 93.12 74 ILE A C 1
ATOM 574 O O . ILE A 1 74 ? 1.315 -12.787 8.022 1.00 93.12 74 ILE A O 1
ATOM 578 N N . MET A 1 75 ? 2.465 -12.278 9.876 1.00 91.62 75 MET A N 1
ATOM 579 C CA . MET A 1 75 ? 3.711 -11.931 9.200 1.00 91.62 75 MET A CA 1
ATOM 580 C C . MET A 1 75 ? 4.265 -13.093 8.375 1.00 91.62 75 MET A C 1
ATOM 582 O O . MET A 1 75 ? 4.717 -12.871 7.258 1.00 91.62 75 MET A O 1
ATOM 586 N N . ASN A 1 76 ? 4.191 -14.337 8.860 1.00 91.06 76 ASN A N 1
ATOM 587 C CA . ASN A 1 76 ? 4.618 -15.503 8.082 1.00 91.06 76 ASN A CA 1
ATOM 588 C C . ASN A 1 76 ? 3.749 -15.739 6.838 1.00 91.06 76 ASN A C 1
ATOM 590 O O . ASN A 1 76 ? 4.275 -16.139 5.795 1.00 91.06 76 ASN A O 1
ATOM 594 N N . VAL A 1 77 ? 2.435 -15.497 6.923 1.00 94.44 77 VAL A N 1
ATOM 595 C CA . VAL A 1 77 ? 1.543 -15.562 5.754 1.00 94.44 77 VAL A CA 1
ATOM 596 C C . VAL A 1 77 ? 1.885 -14.445 4.768 1.00 94.44 77 VAL A C 1
ATOM 598 O O . VAL A 1 77 ? 2.120 -14.736 3.595 1.00 94.44 77 VAL A O 1
ATOM 601 N N . CYS A 1 78 ? 1.996 -13.199 5.238 1.00 90.88 78 CYS A N 1
ATOM 602 C CA . CYS A 1 78 ? 2.360 -12.050 4.408 1.00 90.88 78 CYS A CA 1
ATOM 603 C C . CYS A 1 78 ? 3.711 -12.260 3.716 1.00 90.88 78 CYS A C 1
ATOM 605 O O . CYS A 1 78 ? 3.805 -12.137 2.498 1.00 90.88 78 CYS A O 1
ATOM 607 N N . LEU A 1 79 ? 4.736 -12.676 4.462 1.00 93.69 79 LEU A N 1
ATOM 608 C CA . LEU A 1 79 ? 6.073 -12.950 3.943 1.00 93.69 79 LEU A CA 1
ATOM 609 C C . LEU A 1 79 ? 6.045 -14.010 2.837 1.00 93.69 79 LEU A C 1
ATOM 611 O O . LEU A 1 79 ? 6.705 -13.864 1.806 1.00 93.69 79 LEU A O 1
ATOM 615 N N . ARG A 1 80 ? 5.275 -15.086 3.033 1.00 94.06 80 ARG A N 1
ATOM 616 C CA . ARG A 1 80 ? 5.145 -16.155 2.039 1.00 94.06 80 ARG A CA 1
ATOM 617 C C . ARG A 1 80 ? 4.497 -15.639 0.759 1.00 94.06 80 ARG A C 1
ATOM 619 O O . ARG A 1 80 ? 5.034 -15.894 -0.317 1.00 94.06 80 ARG A O 1
ATOM 626 N N . THR A 1 81 ? 3.393 -14.906 0.875 1.00 93.12 81 THR A N 1
ATOM 627 C CA . THR A 1 81 ? 2.682 -14.330 -0.273 1.00 93.12 81 THR A CA 1
ATOM 628 C C . THR A 1 81 ? 3.568 -13.340 -1.028 1.00 93.12 81 THR A C 1
ATOM 630 O O . THR A 1 81 ? 3.747 -13.490 -2.235 1.00 93.12 81 THR A O 1
ATOM 633 N N . SER A 1 82 ? 4.222 -12.409 -0.324 1.00 92.94 82 SER A N 1
ATOM 634 C CA . SER A 1 82 ? 5.121 -11.423 -0.936 1.00 92.94 82 SER A CA 1
ATOM 635 C C . SER A 1 82 ? 6.290 -12.081 -1.676 1.00 92.94 82 SER A C 1
ATOM 637 O O . SER A 1 82 ? 6.633 -11.666 -2.779 1.00 92.94 82 SER A O 1
ATOM 639 N N . LYS A 1 83 ? 6.872 -13.161 -1.134 1.00 92.69 83 LYS A N 1
ATOM 640 C CA . LYS A 1 83 ? 7.944 -13.918 -1.807 1.00 92.69 83 LYS A CA 1
ATOM 641 C C . LYS A 1 83 ? 7.480 -14.661 -3.059 1.00 92.69 83 LYS A C 1
ATOM 643 O O . LYS A 1 83 ? 8.277 -14.835 -3.984 1.00 92.69 83 LYS A O 1
ATOM 648 N N . VAL A 1 84 ? 6.245 -15.161 -3.073 1.00 92.62 84 VAL A N 1
ATOM 649 C CA . VAL A 1 84 ? 5.669 -15.838 -4.245 1.00 92.62 84 VAL A CA 1
ATOM 650 C C . VAL A 1 84 ? 5.419 -14.825 -5.360 1.00 92.62 84 VAL A C 1
ATOM 652 O O . VAL A 1 84 ? 5.866 -15.045 -6.486 1.00 92.62 84 VAL A O 1
ATOM 655 N N . GLU A 1 85 ? 4.794 -13.691 -5.041 1.00 89.75 85 GLU A N 1
ATOM 656 C CA . GLU A 1 85 ? 4.516 -12.636 -6.022 1.00 89.75 85 GLU A CA 1
ATOM 657 C C . GLU A 1 85 ? 5.795 -11.989 -6.562 1.00 89.75 85 GLU A C 1
ATOM 659 O O . GLU A 1 85 ? 5.939 -11.815 -7.772 1.00 89.75 85 GLU A O 1
ATOM 664 N N . LEU A 1 86 ? 6.784 -11.728 -5.702 1.00 91.81 86 LEU A N 1
ATOM 665 C CA . LEU A 1 86 ? 8.077 -11.203 -6.140 1.00 91.81 86 LEU A CA 1
ATOM 666 C C . LEU A 1 86 ? 8.751 -12.135 -7.158 1.00 91.81 86 LEU A C 1
ATOM 668 O O . LEU A 1 86 ? 9.232 -11.678 -8.195 1.00 91.81 86 LEU A O 1
ATOM 672 N N . ARG A 1 87 ? 8.744 -13.453 -6.910 1.00 89.38 87 ARG A N 1
ATOM 673 C CA . ARG A 1 87 ? 9.277 -14.431 -7.872 1.00 89.38 87 ARG A CA 1
ATOM 674 C C . ARG A 1 87 ? 8.529 -14.392 -9.196 1.00 89.38 87 ARG A C 1
ATOM 676 O O . ARG A 1 87 ? 9.170 -14.397 -10.241 1.00 89.38 87 ARG A O 1
ATOM 683 N N . ARG A 1 88 ? 7.197 -14.320 -9.160 1.00 88.56 88 ARG A N 1
ATOM 684 C CA . ARG A 1 88 ? 6.370 -14.219 -10.367 1.00 88.56 88 ARG A CA 1
ATOM 685 C C . ARG A 1 88 ? 6.751 -12.993 -11.206 1.00 88.56 88 ARG A C 1
ATOM 687 O O . ARG A 1 88 ? 6.914 -13.124 -12.418 1.00 88.56 88 ARG A O 1
ATOM 694 N N . ILE A 1 89 ? 6.922 -11.829 -10.576 1.00 83.81 89 ILE A N 1
ATOM 695 C CA . ILE A 1 89 ? 7.312 -10.582 -11.254 1.00 83.81 89 ILE A CA 1
ATOM 696 C C . ILE A 1 89 ? 8.711 -10.710 -11.872 1.00 83.81 89 ILE A C 1
ATOM 698 O O . ILE A 1 89 ? 8.893 -10.411 -13.052 1.00 83.81 89 ILE A O 1
ATOM 702 N N . LEU A 1 90 ? 9.689 -11.205 -11.107 1.00 84.75 90 LEU A N 1
ATOM 703 C CA . LEU A 1 90 ? 11.064 -11.379 -11.585 1.00 84.75 90 LEU A CA 1
ATOM 704 C C . LEU A 1 90 ? 11.152 -12.373 -12.754 1.00 84.75 90 LEU A C 1
ATOM 706 O O . LEU A 1 90 ? 11.858 -12.119 -13.730 1.00 84.75 90 LEU A O 1
ATOM 710 N N . SER A 1 91 ? 10.400 -13.477 -12.706 1.00 83.31 91 SER A N 1
ATOM 711 C CA . SER A 1 91 ? 10.331 -14.441 -13.810 1.00 83.31 91 SER A CA 1
ATOM 712 C C . SER A 1 91 ? 9.712 -13.840 -15.075 1.00 83.31 91 SER A C 1
ATOM 714 O O . SER A 1 91 ? 10.194 -14.111 -16.175 1.00 83.31 91 SER A O 1
ATOM 716 N N . ALA A 1 92 ? 8.692 -12.987 -14.940 1.00 78.50 92 ALA A N 1
ATOM 717 C CA . ALA A 1 92 ? 8.112 -12.277 -16.078 1.00 78.50 92 ALA A CA 1
ATOM 718 C C . ALA A 1 92 ? 9.129 -11.322 -16.733 1.00 78.50 92 ALA A C 1
ATOM 720 O O . ALA A 1 92 ? 9.219 -11.285 -17.959 1.00 78.50 92 ALA A O 1
ATOM 721 N N . GLN A 1 93 ? 9.958 -10.624 -15.945 1.00 69.12 93 GLN A N 1
ATOM 722 C CA . GLN A 1 93 ? 11.002 -9.736 -16.477 1.00 69.12 93 GLN A CA 1
ATOM 723 C C . GLN A 1 93 ? 12.151 -10.469 -17.184 1.00 69.12 93 GLN A C 1
ATOM 725 O O . GLN A 1 93 ? 12.720 -9.945 -18.138 1.00 69.12 93 GLN A O 1
ATOM 730 N N . GLN A 1 94 ? 12.501 -11.685 -16.763 1.00 64.69 94 GLN A N 1
ATOM 731 C CA . GLN A 1 94 ? 13.552 -12.458 -17.440 1.00 64.69 94 GLN A CA 1
ATOM 732 C C . GLN A 1 94 ? 13.098 -13.008 -18.800 1.00 64.69 94 GLN A C 1
ATOM 734 O O . GLN A 1 94 ? 13.918 -13.218 -19.693 1.00 64.69 94 GLN A O 1
ATOM 739 N N . SER A 1 95 ? 11.790 -13.190 -18.990 1.00 59.00 95 SER A N 1
ATOM 740 C CA . SER A 1 95 ? 11.233 -13.717 -20.240 1.00 59.00 95 SER A CA 1
ATOM 741 C C . SER A 1 95 ? 11.265 -12.720 -21.411 1.00 59.00 95 SER A C 1
ATOM 743 O O . SER A 1 95 ? 11.256 -13.141 -22.566 1.00 59.00 95 SER A O 1
ATOM 745 N N . SER A 1 96 ? 11.408 -11.414 -21.149 1.00 55.34 96 SER A N 1
ATOM 746 C CA . SER A 1 96 ? 11.497 -10.382 -22.195 1.00 55.34 96 SER A CA 1
ATOM 747 C C . SER A 1 96 ? 12.899 -10.198 -22.797 1.00 55.34 96 SER A C 1
ATOM 749 O O . SER A 1 96 ? 13.065 -9.374 -23.691 1.00 55.34 96 SER A O 1
ATOM 751 N N . SER A 1 97 ? 13.908 -10.957 -22.348 1.00 48.16 97 SER A N 1
ATOM 752 C CA . SER A 1 97 ? 15.304 -10.851 -22.814 1.00 48.16 97 SER A CA 1
ATOM 753 C C . SER A 1 97 ? 15.786 -12.090 -23.587 1.00 48.16 97 SER A C 1
ATOM 755 O O . SER A 1 97 ? 16.947 -12.486 -23.476 1.00 48.16 97 SER A O 1
ATOM 757 N N . SER A 1 98 ? 14.915 -12.725 -24.378 1.00 43.28 98 SER A N 1
ATOM 758 C CA . SER A 1 98 ? 15.312 -13.836 -25.257 1.00 43.28 98 SER A CA 1
ATOM 759 C C . SER A 1 98 ? 14.789 -13.675 -26.687 1.00 43.28 98 SER A C 1
ATOM 761 O O . SER A 1 98 ? 13.967 -14.441 -27.175 1.00 43.28 98 SER A O 1
ATOM 763 N N . ALA A 1 99 ? 15.336 -12.697 -27.411 1.00 49.41 99 ALA A N 1
ATOM 764 C CA . ALA A 1 99 ? 15.649 -12.992 -28.805 1.00 49.41 99 ALA A CA 1
ATOM 765 C C . ALA A 1 99 ? 16.867 -13.938 -28.779 1.00 49.41 99 ALA A C 1
ATOM 767 O O . ALA A 1 99 ? 17.875 -13.579 -28.160 1.00 49.41 99 ALA A O 1
ATOM 768 N N . PRO A 1 100 ? 16.795 -15.154 -29.350 1.00 47.91 100 PRO A N 1
ATOM 769 C CA . PRO A 1 100 ? 17.942 -16.053 -29.388 1.00 47.91 100 PRO A CA 1
ATOM 770 C C . PRO A 1 100 ? 19.131 -15.349 -30.073 1.00 47.91 100 PRO A C 1
ATOM 772 O O . PRO A 1 100 ? 18.936 -14.692 -31.100 1.00 47.91 100 PRO A O 1
ATOM 775 N N . PRO A 1 101 ? 20.357 -15.445 -29.523 1.00 48.53 101 PRO A N 1
ATOM 776 C CA . PRO A 1 101 ? 21.533 -14.801 -30.091 1.00 48.53 101 PRO A CA 1
ATOM 777 C C . PRO A 1 101 ? 21.937 -15.555 -31.360 1.00 48.53 101 PRO A C 1
ATOM 779 O O . PRO A 1 101 ? 22.694 -16.518 -31.315 1.00 48.53 101 PRO A O 1
ATOM 782 N N . GLY A 1 102 ? 21.378 -15.158 -32.499 1.00 54.25 102 GLY A N 1
ATOM 783 C CA . GLY A 1 102 ? 21.695 -15.795 -33.771 1.00 54.25 102 GLY A CA 1
ATOM 784 C C . GLY A 1 102 ? 20.676 -15.510 -34.857 1.00 54.25 102 GLY A C 1
ATOM 785 O O . GLY A 1 102 ? 20.006 -16.437 -35.281 1.00 54.25 102 GLY A O 1
ATOM 786 N N . LEU A 1 103 ? 20.540 -14.244 -35.266 1.00 50.91 103 LEU A N 1
ATOM 787 C CA . LEU A 1 103 ? 20.055 -13.799 -36.587 1.00 50.91 103 LEU A CA 1
ATOM 788 C C . LEU A 1 103 ? 20.022 -12.262 -36.606 1.00 50.91 103 LEU A C 1
ATOM 790 O O . LEU A 1 103 ? 18.977 -11.624 -36.567 1.00 50.91 103 LEU A O 1
ATOM 794 N N . ALA A 1 104 ? 21.207 -11.658 -36.620 1.00 49.44 104 ALA A N 1
ATOM 795 C CA . ALA A 1 104 ? 21.380 -10.251 -36.967 1.00 49.44 104 ALA A CA 1
ATOM 796 C C . ALA A 1 104 ? 22.559 -10.119 -37.938 1.00 49.44 104 ALA A C 1
ATOM 798 O O . ALA A 1 104 ? 23.495 -9.359 -37.714 1.00 49.44 104 ALA A O 1
ATOM 799 N N . GLU A 1 105 ? 22.510 -10.879 -39.032 1.00 50.47 105 GLU A N 1
ATOM 800 C CA . GLU A 1 105 ? 23.141 -10.453 -40.275 1.00 50.47 105 GLU A CA 1
ATOM 801 C C . GLU A 1 105 ? 22.038 -10.033 -41.244 1.00 50.47 105 GLU A C 1
ATOM 803 O O . GLU A 1 105 ? 21.160 -10.821 -41.572 1.00 50.47 105 GLU A O 1
ATOM 808 N N . LYS A 1 106 ? 22.121 -8.764 -41.657 1.00 54.94 106 LYS A N 1
ATOM 809 C CA . LYS A 1 106 ? 21.592 -8.192 -42.900 1.00 54.94 106 LYS A CA 1
ATOM 810 C C . LYS A 1 106 ? 20.160 -8.588 -43.271 1.00 54.94 106 LYS A C 1
ATOM 812 O O . LYS A 1 106 ? 19.923 -9.575 -43.943 1.00 54.94 106 LYS A O 1
ATOM 817 N N . GLU A 1 107 ? 19.236 -7.675 -43.024 1.00 45.09 107 GLU A N 1
ATOM 818 C CA . GLU A 1 107 ? 18.711 -6.786 -44.064 1.00 45.09 107 GLU A CA 1
ATOM 819 C C . GLU A 1 107 ? 17.774 -5.782 -43.391 1.00 45.09 107 GLU A C 1
ATOM 821 O O . GLU A 1 107 ? 17.183 -6.060 -42.349 1.00 45.09 107 GLU A O 1
ATOM 826 N N . LYS A 1 108 ? 17.709 -4.563 -43.935 1.00 54.22 108 LYS A N 1
ATOM 827 C CA . LYS A 1 108 ? 16.774 -3.530 -43.474 1.00 54.22 108 LYS A CA 1
ATOM 828 C C . LYS A 1 108 ? 15.386 -4.161 -43.293 1.00 54.22 108 LYS A C 1
ATOM 830 O O . LYS A 1 108 ? 14.919 -4.781 -44.250 1.00 54.22 108 LYS A O 1
ATOM 835 N N . PRO A 1 109 ? 14.689 -3.964 -42.159 1.00 52.38 109 PRO A N 1
ATOM 836 C CA . PRO A 1 109 ? 13.274 -4.287 -42.132 1.00 52.38 109 PRO A CA 1
ATOM 837 C C . PRO A 1 109 ? 12.607 -3.482 -43.258 1.00 52.38 109 PRO A C 1
ATOM 839 O O . PRO A 1 109 ? 12.929 -2.295 -43.423 1.00 52.38 109 PRO A O 1
ATOM 842 N N . PRO A 1 110 ? 11.740 -4.097 -44.084 1.00 56.19 110 PRO A N 1
ATOM 843 C CA . PRO A 1 110 ? 10.977 -3.337 -45.053 1.00 56.19 110 PRO A CA 1
ATOM 844 C C . PRO A 1 110 ? 10.250 -2.243 -44.279 1.00 56.19 110 PRO A C 1
ATOM 846 O O . PRO A 1 110 ? 9.693 -2.490 -43.209 1.00 56.19 110 PRO A O 1
ATOM 849 N N . VAL A 1 111 ? 10.295 -1.019 -44.803 1.00 55.56 111 VAL A N 1
ATOM 850 C CA . VAL A 1 111 ? 9.427 0.060 -44.340 1.00 55.56 111 VAL A CA 1
ATOM 851 C C . VAL A 1 111 ? 8.004 -0.398 -44.637 1.00 55.56 111 VAL A C 1
ATOM 853 O O . VAL A 1 111 ? 7.466 -0.149 -45.713 1.00 55.56 111 VAL A O 1
ATOM 856 N N . VAL A 1 112 ? 7.409 -1.129 -43.700 1.00 52.12 112 VAL A N 1
ATOM 857 C CA . VAL A 1 112 ? 5.978 -1.361 -43.688 1.00 52.12 112 VAL A CA 1
ATOM 858 C C . VAL A 1 112 ? 5.398 -0.005 -43.330 1.00 52.12 112 VAL A C 1
ATOM 860 O O . VAL A 1 112 ? 5.446 0.429 -42.181 1.00 52.12 112 VAL A O 1
ATOM 863 N N . LYS A 1 113 ? 4.910 0.707 -44.350 1.00 57.75 113 LYS A N 1
ATOM 864 C CA . LYS A 1 113 ? 3.927 1.770 -44.163 1.00 57.75 113 LYS A CA 1
ATOM 865 C C . LYS A 1 113 ? 2.686 1.097 -43.582 1.00 57.75 113 LYS A C 1
ATOM 867 O O . LYS A 1 113 ? 1.803 0.679 -44.318 1.00 57.75 113 LYS A O 1
ATOM 872 N N . GLY A 1 114 ? 2.691 0.907 -42.268 1.00 48.00 114 GLY A N 1
ATOM 873 C CA . GLY A 1 114 ? 1.505 0.550 -41.519 1.00 48.00 114 GLY A CA 1
ATOM 874 C C . GLY A 1 114 ? 0.592 1.758 -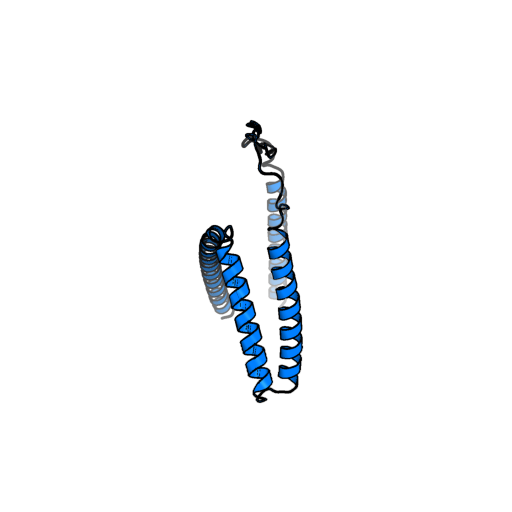41.558 1.00 48.00 114 GLY A C 1
ATOM 875 O O . GLY A 1 114 ? 0.881 2.775 -40.928 1.00 48.00 114 GLY A O 1
ATOM 876 N N . GLU A 1 115 ? -0.452 1.656 -42.371 1.00 53.97 115 GLU A N 1
ATOM 877 C CA . GLU A 1 115 ? -1.629 2.500 -42.277 1.00 53.97 115 GLU A CA 1
ATOM 878 C C . GLU A 1 115 ? -2.044 2.615 -40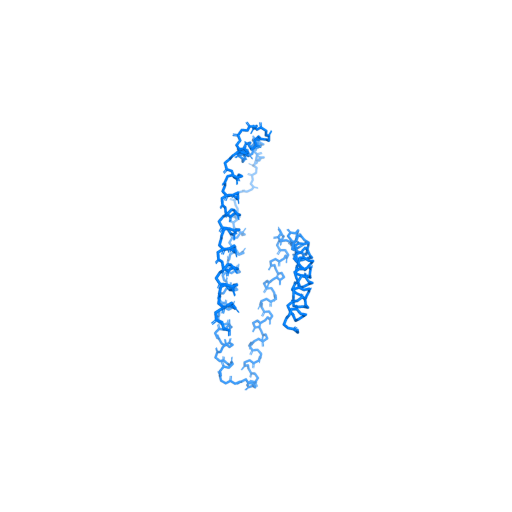.808 1.00 53.97 115 GLU A C 1
ATOM 880 O O . GLU A 1 115 ? -2.014 1.646 -40.046 1.00 53.97 115 GLU A O 1
ATOM 885 N N . SER A 1 116 ? -2.369 3.842 -40.419 1.00 49.50 116 SER A N 1
ATOM 886 C CA . SER A 1 116 ? -2.967 4.199 -39.142 1.00 49.50 116 SER A CA 1
ATOM 887 C C . SER A 1 116 ? -3.973 3.141 -38.695 1.00 49.50 116 SER A C 1
ATOM 889 O O . SER A 1 116 ? -4.940 2.863 -39.401 1.00 49.50 116 SER A O 1
ATOM 891 N N . PHE A 1 117 ? -3.744 2.577 -37.510 1.00 48.97 117 PHE A N 1
ATOM 892 C CA . PHE A 1 117 ? -4.735 1.788 -36.795 1.00 48.97 117 PHE A CA 1
ATOM 893 C C . PHE A 1 117 ? -5.904 2.716 -36.445 1.00 48.97 117 PHE A C 1
ATOM 895 O O . PHE A 1 117 ? -5.880 3.421 -35.436 1.00 48.97 117 PHE A O 1
ATOM 902 N N . ASP A 1 118 ? -6.889 2.772 -37.341 1.00 62.72 118 ASP A N 1
ATOM 903 C CA . ASP A 1 118 ? -8.188 3.385 -37.104 1.00 62.72 118 ASP A CA 1
ATOM 904 C C . ASP A 1 118 ? -8.922 2.507 -36.086 1.00 62.72 118 ASP A C 1
ATOM 906 O O . ASP A 1 118 ? -9.582 1.519 -36.420 1.00 62.72 118 ASP A O 1
ATOM 910 N N . LEU A 1 119 ? -8.737 2.825 -34.801 1.00 47.00 119 LEU A N 1
ATOM 911 C CA . LEU A 1 119 ? -9.670 2.413 -33.763 1.00 47.00 119 LEU A CA 1
ATOM 912 C C . LEU A 1 119 ? -10.982 3.089 -34.104 1.00 47.00 119 LEU A C 1
ATOM 914 O O . LEU A 1 119 ? -11.177 4.230 -33.693 1.00 47.00 119 LEU A O 1
ATOM 918 N N . GLY A 1 120 ? -11.821 2.382 -34.867 1.00 53.06 120 GLY A N 1
ATOM 919 C CA . GLY A 1 120 ? -13.139 2.800 -35.313 1.00 53.06 120 GLY A CA 1
ATOM 920 C C . GLY A 1 120 ? -13.897 3.502 -34.198 1.00 53.06 120 GLY A C 1
ATOM 921 O O . GLY A 1 120 ? -14.661 2.901 -33.441 1.00 53.06 120 GLY A O 1
ATOM 922 N N . THR A 1 121 ? -13.688 4.809 -34.117 1.00 56.19 121 THR A N 1
ATOM 923 C CA . THR A 1 121 ? -14.497 5.701 -33.328 1.00 56.19 121 THR A CA 1
ATOM 924 C C . THR A 1 121 ? -15.741 5.813 -34.171 1.00 56.19 121 THR A C 1
ATOM 926 O O . THR A 1 121 ? -15.783 6.498 -35.193 1.00 56.19 121 THR A O 1
ATOM 929 N N . LYS A 1 122 ? -16.777 5.066 -33.780 1.00 51.44 122 LYS A N 1
ATOM 930 C CA . LYS A 1 122 ? -18.130 5.454 -34.152 1.00 51.44 122 LYS A CA 1
ATOM 931 C C . LYS A 1 122 ? -18.224 6.934 -33.810 1.00 51.44 122 LYS A C 1
ATOM 933 O O . LYS A 1 122 ? -18.215 7.291 -32.634 1.00 51.44 122 LYS A O 1
ATOM 938 N N . LYS A 1 123 ? -18.238 7.773 -34.848 1.00 49.84 123 LYS A N 1
ATOM 939 C CA . LYS A 1 123 ? -18.613 9.175 -34.756 1.00 49.84 123 LYS A CA 1
ATOM 940 C C . LYS A 1 123 ? -19.874 9.228 -33.909 1.00 49.84 123 LYS A C 1
ATOM 942 O O . LYS A 1 123 ? -20.93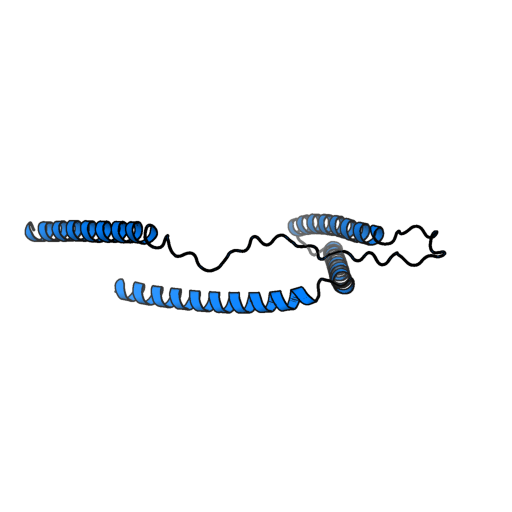8 8.810 -34.358 1.00 49.84 123 LYS A O 1
ATOM 947 N N . ILE A 1 124 ? -19.753 9.737 -32.694 1.00 49.00 124 ILE A N 1
ATOM 948 C CA . ILE A 1 124 ? -20.885 10.370 -32.042 1.00 49.00 124 ILE A CA 1
ATOM 949 C C . ILE A 1 124 ? -20.928 11.737 -32.712 1.00 49.00 124 ILE A C 1
ATOM 951 O O . ILE A 1 124 ? -20.171 12.640 -32.366 1.00 49.00 124 ILE A O 1
ATOM 955 N N . SER A 1 125 ? -21.701 11.829 -33.792 1.00 47.09 125 SER A N 1
ATOM 956 C CA . SER A 1 125 ? -22.007 13.109 -34.419 1.00 47.09 125 SER A CA 1
ATOM 957 C C . SER A 1 125 ? -22.703 13.983 -33.372 1.00 47.09 125 SER A C 1
ATOM 959 O O . SER A 1 125 ? -23.722 13.549 -32.832 1.00 47.09 125 SER A O 1
ATOM 961 N N . PRO A 1 126 ? -22.204 15.188 -33.060 1.00 46.03 126 PRO A N 1
ATOM 962 C CA . PRO A 1 126 ? -22.984 16.134 -32.291 1.00 46.03 126 PRO A CA 1
ATOM 963 C C . PRO A 1 126 ? -24.018 16.749 -33.241 1.00 46.03 126 PRO A C 1
ATOM 965 O O . PRO A 1 126 ? -23.657 17.365 -34.243 1.00 46.03 126 PRO A O 1
ATOM 968 N N . GLY A 1 127 ? -25.299 16.550 -32.932 1.00 47.62 127 GLY A N 1
ATOM 969 C CA . GLY A 1 127 ? -26.412 17.250 -33.572 1.00 47.62 127 GLY A CA 1
ATOM 970 C C . GLY A 1 127 ? -27.321 16.362 -34.417 1.00 47.62 127 GLY A C 1
ATOM 971 O O . GLY A 1 127 ? -27.211 16.338 -35.639 1.00 47.62 127 GLY A O 1
ATOM 972 N N . SER A 1 128 ? -28.273 15.696 -33.763 1.00 38.62 128 SER A N 1
ATOM 973 C CA . SER A 1 128 ? -29.607 15.507 -34.330 1.00 38.62 128 SER A CA 1
ATOM 974 C C . SER A 1 128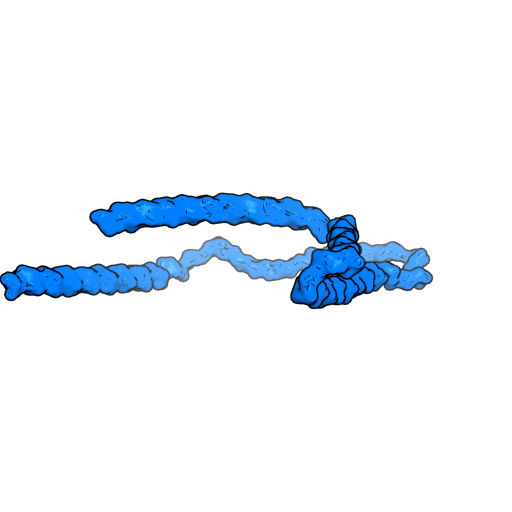 ? -30.607 15.896 -33.251 1.00 38.62 128 SER A C 1
ATOM 976 O O . SER A 1 128 ? -30.745 15.213 -32.239 1.00 38.62 128 SER A O 1
ATOM 978 N N . GLU A 1 129 ? -31.245 17.041 -33.469 1.00 50.84 129 GLU A N 1
ATOM 979 C CA . GLU A 1 129 ? -32.499 17.437 -32.841 1.00 50.84 129 GLU A CA 1
ATOM 980 C C . GLU A 1 129 ? -33.497 16.272 -32.924 1.00 50.84 129 GLU A C 1
ATOM 982 O O . GLU A 1 129 ? -33.693 15.709 -34.003 1.00 50.84 129 GLU A O 1
ATOM 987 N N . GLY A 1 130 ? -34.125 15.912 -31.802 1.00 52.19 130 GLY A N 1
ATOM 988 C CA . GLY A 1 130 ? -35.268 14.998 -31.816 1.00 52.19 130 GLY A CA 1
ATOM 989 C C . GLY A 1 130 ? -35.290 13.910 -30.750 1.00 52.19 130 GLY A C 1
ATOM 990 O O . GLY A 1 130 ? -35.537 12.773 -31.116 1.00 52.19 130 GLY A O 1
ATOM 991 N N . ASP A 1 131 ? -35.065 14.227 -29.468 1.00 49.19 131 ASP A N 1
ATOM 992 C CA . ASP A 1 131 ? -35.605 13.405 -28.362 1.00 49.19 131 ASP A CA 1
ATOM 993 C C . ASP A 1 131 ? -35.632 14.123 -26.990 1.00 49.19 131 ASP A C 1
ATOM 995 O O . ASP A 1 131 ? -35.537 13.521 -25.926 1.00 49.19 131 ASP A O 1
ATOM 999 N N . GLU A 1 132 ? -35.801 15.450 -26.975 1.00 47.78 132 GLU A N 1
ATOM 1000 C CA . GLU A 1 132 ? -35.911 16.245 -25.733 1.00 47.78 132 GLU A CA 1
ATOM 1001 C C . GLU A 1 132 ? -37.315 16.224 -25.087 1.00 47.78 132 GLU A C 1
ATOM 1003 O O . GLU A 1 132 ? -37.600 17.033 -24.212 1.00 47.78 132 GLU A O 1
ATOM 1008 N N . LYS A 1 133 ? -38.239 15.337 -25.488 1.00 57.28 133 LYS A N 1
ATOM 1009 C CA . LYS A 1 133 ? -39.638 15.389 -24.997 1.00 57.28 133 LYS A CA 1
ATOM 1010 C C . LYS A 1 133 ? -40.141 14.187 -24.205 1.00 57.28 133 LYS A C 1
ATOM 1012 O O . LYS A 1 133 ? -41.277 14.246 -23.728 1.00 57.28 133 LYS A O 1
ATOM 1017 N N . GLU A 1 134 ? -39.344 13.139 -24.009 1.00 51.38 134 GLU A N 1
ATOM 1018 C CA . GLU A 1 134 ? -39.780 11.995 -23.190 1.00 51.38 134 GLU A CA 1
ATOM 1019 C C . GLU A 1 134 ? -39.285 12.054 -21.734 1.00 51.38 134 GLU A C 1
ATOM 1021 O O . GLU A 1 134 ? -39.986 11.588 -20.839 1.00 51.38 134 GLU A O 1
ATOM 1026 N N . ALA A 1 135 ? -38.177 12.753 -21.456 1.00 52.34 135 ALA A N 1
ATOM 1027 C CA . ALA A 1 135 ? -37.630 12.885 -20.099 1.00 52.34 135 ALA A CA 1
ATOM 1028 C C . ALA A 1 135 ? -38.342 13.933 -19.210 1.00 52.34 135 ALA A C 1
ATOM 1030 O O . ALA A 1 135 ? -38.279 13.841 -17.983 1.00 52.34 135 ALA A O 1
ATOM 1031 N N . ASP A 1 136 ? -39.065 14.898 -19.791 1.00 56.88 136 ASP A N 1
ATOM 1032 C CA . ASP A 1 136 ? -39.779 15.929 -19.013 1.00 56.88 136 ASP A CA 1
ATOM 1033 C C . ASP A 1 136 ? -41.141 15.460 -18.474 1.00 56.88 136 ASP A C 1
ATOM 1035 O O . ASP A 1 136 ? -41.621 15.959 -17.455 1.00 56.88 136 ASP A O 1
ATOM 1039 N N . LYS A 1 137 ? -41.764 14.442 -19.086 1.00 57.31 137 LYS A N 1
ATOM 1040 C CA . LYS A 1 137 ? -43.077 13.939 -18.636 1.00 57.31 137 LYS A CA 1
ATOM 1041 C C . LYS A 1 137 ? -43.003 13.055 -17.390 1.00 57.31 137 LYS A C 1
ATOM 1043 O O . LYS A 1 137 ? -44.011 12.906 -16.697 1.00 57.31 137 LYS A O 1
ATOM 1048 N N . GLU A 1 138 ? -41.842 12.475 -17.095 1.00 58.75 138 GLU A N 1
ATOM 1049 C CA . GLU A 1 138 ? -41.648 11.635 -15.908 1.00 58.75 138 GLU A CA 1
ATOM 1050 C C . GLU A 1 138 ? -41.358 12.481 -14.657 1.00 58.75 138 GLU A C 1
ATOM 1052 O O . GLU A 1 138 ? -41.903 12.207 -13.586 1.00 58.75 138 GLU A O 1
ATOM 1057 N N . LYS A 1 139 ? -40.615 13.589 -14.804 1.00 62.41 139 LYS A N 1
ATOM 1058 C CA . LYS A 1 139 ? -40.386 14.550 -13.711 1.00 62.41 139 LYS A CA 1
ATOM 1059 C C . LYS A 1 139 ? -41.647 15.323 -13.320 1.00 62.41 139 LYS A C 1
ATOM 1061 O O . LYS A 1 139 ? -41.899 15.484 -12.129 1.00 62.41 139 LYS A O 1
ATOM 1066 N N . GLU A 1 140 ? -42.488 15.713 -14.280 1.00 62.56 140 GLU A N 1
ATOM 1067 C CA . GLU A 1 140 ? -43.728 16.443 -13.970 1.00 62.56 140 GLU A CA 1
ATOM 1068 C C . GLU A 1 140 ? -44.802 15.546 -13.311 1.00 62.56 140 GLU A C 1
ATOM 1070 O O . GLU A 1 140 ? -45.605 16.015 -12.500 1.00 62.56 140 GLU A O 1
ATOM 1075 N N . LYS A 1 141 ? -44.802 14.232 -13.597 1.00 65.06 141 LYS A N 1
ATOM 1076 C CA . LYS A 1 141 ? -45.675 13.260 -12.911 1.00 65.06 141 LYS A CA 1
ATOM 1077 C C . LYS A 1 141 ? -45.263 13.019 -11.456 1.00 65.06 141 LYS A C 1
ATOM 1079 O O . LYS A 1 141 ? -46.139 12.889 -10.604 1.00 65.06 141 LYS A O 1
ATOM 1084 N N . ALA A 1 142 ? -43.961 12.998 -11.168 1.00 64.06 142 ALA A N 1
ATOM 1085 C CA . ALA A 1 142 ? -43.450 12.785 -9.814 1.00 64.06 142 ALA A CA 1
ATOM 1086 C C . ALA A 1 142 ? -43.680 13.996 -8.887 1.00 64.06 142 ALA A C 1
ATOM 1088 O O . ALA A 1 142 ? -43.847 13.829 -7.678 1.00 64.06 142 ALA A O 1
ATOM 1089 N N . GLU A 1 143 ? -43.728 15.212 -9.438 1.00 67.88 143 GLU A N 1
ATOM 1090 C CA . GLU A 1 143 ? -43.963 16.430 -8.655 1.00 67.88 143 GLU A CA 1
ATOM 1091 C C . GLU A 1 143 ? -45.453 16.627 -8.315 1.00 67.88 143 GLU A C 1
ATOM 1093 O O . GLU A 1 143 ? -45.788 16.937 -7.170 1.00 67.88 143 GLU A O 1
ATOM 1098 N N . LYS A 1 144 ? -46.364 16.317 -9.253 1.00 72.81 144 LYS A N 1
ATOM 1099 C CA . LYS A 1 144 ? -47.819 16.393 -9.017 1.00 72.81 144 LYS A CA 1
ATOM 1100 C C . LYS A 1 144 ? -48.325 15.376 -7.987 1.00 72.81 144 LYS A C 1
ATOM 1102 O O . LYS A 1 144 ? -49.195 15.713 -7.190 1.00 72.81 144 LYS A O 1
ATOM 1107 N N . GLU A 1 145 ? -47.744 14.175 -7.925 1.00 70.50 145 GLU A N 1
ATOM 1108 C CA . GLU A 1 145 ? -48.119 13.177 -6.906 1.00 70.50 145 GLU A CA 1
ATOM 1109 C C . GLU A 1 145 ? -47.652 13.576 -5.490 1.00 70.50 145 GLU A C 1
ATOM 1111 O O . GLU A 1 145 ? -48.302 13.255 -4.490 1.00 70.50 145 GLU A O 1
ATOM 1116 N N . LYS A 1 146 ? -46.536 14.312 -5.388 1.00 73.75 146 LYS A N 1
ATOM 1117 C CA . LYS A 1 146 ? -45.996 14.781 -4.106 1.00 73.75 146 LYS A CA 1
ATOM 1118 C C . LYS A 1 146 ? -46.819 15.937 -3.528 1.00 73.75 146 LYS A C 1
ATOM 1120 O O . LYS A 1 146 ? -47.038 15.972 -2.319 1.00 73.75 146 LYS A O 1
ATOM 1125 N N . GLU A 1 147 ? -47.336 16.826 -4.377 1.00 71.75 147 GLU A N 1
ATOM 1126 C CA . GLU A 1 147 ? -48.178 17.944 -3.932 1.00 71.75 147 GLU A CA 1
ATOM 1127 C C . GLU A 1 147 ? -49.591 17.492 -3.503 1.00 71.75 147 GLU A C 1
ATOM 1129 O O . GLU A 1 147 ? -50.173 18.050 -2.569 1.00 71.75 147 GLU A O 1
ATOM 1134 N N . GLU A 1 148 ? -50.135 16.436 -4.121 1.00 71.56 148 GLU A N 1
ATOM 1135 C CA . GLU A 1 148 ? -51.454 15.887 -3.772 1.00 71.56 148 GLU A CA 1
ATOM 1136 C C . GLU A 1 148 ? -51.429 15.109 -2.439 1.00 71.56 148 GLU A C 1
ATOM 1138 O O . GLU A 1 148 ? -52.351 15.223 -1.626 1.00 71.56 148 GLU A O 1
ATOM 1143 N N . LYS A 1 149 ? -50.326 14.399 -2.146 1.00 73.75 149 LYS A N 1
ATOM 1144 C CA . LYS A 1 149 ? -50.123 13.705 -0.858 1.00 73.75 149 LYS A CA 1
ATOM 1145 C C . LYS A 1 149 ? -49.932 14.672 0.314 1.00 73.75 149 LYS A C 1
ATOM 1147 O O . LYS A 1 149 ? -50.448 14.407 1.398 1.00 73.75 149 LYS A O 1
ATOM 1152 N N . GLU A 1 150 ? -49.279 15.815 0.102 1.00 75.94 150 GLU A N 1
ATOM 1153 C CA . GLU A 1 150 ? -49.078 16.809 1.167 1.00 75.94 150 GLU A CA 1
ATOM 1154 C C . GLU A 1 150 ? -50.372 17.572 1.517 1.00 75.94 150 GLU A C 1
ATOM 1156 O O . GLU A 1 150 ? -50.626 17.873 2.687 1.00 75.94 150 GLU A O 1
ATOM 1161 N N . LYS A 1 151 ? -51.242 17.839 0.531 1.00 76.94 151 LYS A N 1
ATOM 1162 C CA . LYS A 1 151 ? -52.553 18.473 0.773 1.00 76.94 151 LYS A CA 1
ATOM 1163 C C . LYS A 1 151 ? -53.516 17.551 1.533 1.00 76.94 151 LYS A C 1
ATOM 1165 O O . LYS A 1 151 ? -54.202 18.018 2.441 1.00 76.94 151 LYS A O 1
ATOM 1170 N N . ALA A 1 152 ? -53.504 16.246 1.250 1.00 72.75 152 ALA A N 1
ATOM 1171 C CA . ALA A 1 152 ? -54.327 15.267 1.967 1.00 72.75 152 ALA A CA 1
ATOM 1172 C C . ALA A 1 152 ? -53.884 15.047 3.431 1.00 72.75 152 ALA A C 1
ATOM 1174 O O . ALA A 1 152 ? -54.713 14.745 4.295 1.00 72.75 152 ALA A O 1
ATOM 1175 N N . GLU A 1 153 ? -52.592 15.214 3.734 1.00 73.06 153 GLU A N 1
ATOM 1176 C CA . GLU A 1 153 ? -52.058 15.080 5.096 1.00 73.06 153 GLU A CA 1
ATOM 1177 C C . GLU A 1 153 ? -52.342 16.325 5.954 1.00 73.06 153 GLU A C 1
ATOM 1179 O O . GLU A 1 153 ? -52.728 16.200 7.120 1.00 73.06 153 GLU A O 1
ATOM 1184 N N . LYS A 1 154 ? -52.271 17.528 5.363 1.00 76.19 154 LYS A N 1
ATOM 1185 C CA . LYS A 1 154 ? -52.631 18.778 6.056 1.00 76.19 154 LYS A CA 1
ATOM 1186 C C . LYS A 1 154 ? -54.129 18.869 6.373 1.00 76.19 154 LYS A C 1
ATOM 1188 O O . LYS A 1 154 ? -54.473 19.313 7.464 1.00 76.19 154 LYS A O 1
ATOM 1193 N N . GLU A 1 155 ? -55.012 18.367 5.506 1.00 76.56 155 GLU A N 1
ATOM 1194 C CA . GLU A 1 155 ? -56.461 18.362 5.779 1.00 76.56 155 GLU A CA 1
ATOM 1195 C C . GLU A 1 155 ? -56.854 17.380 6.904 1.00 76.56 155 GLU A C 1
ATOM 1197 O O . GLU A 1 155 ? -57.739 17.673 7.712 1.00 76.56 155 GLU A O 1
ATOM 1202 N N . LYS A 1 156 ? -56.169 16.230 7.025 1.00 73.69 156 LYS A N 1
ATOM 1203 C CA . LYS A 1 156 ? -56.380 15.297 8.149 1.00 73.69 156 LYS A CA 1
ATOM 1204 C C . LYS A 1 156 ? -55.907 15.874 9.483 1.00 73.69 156 LYS A C 1
ATOM 1206 O O . LYS A 1 156 ? -56.597 15.711 10.487 1.00 73.69 156 LYS A O 1
ATOM 1211 N N . ALA A 1 157 ? -54.776 16.579 9.486 1.00 69.94 157 ALA A N 1
ATOM 1212 C CA . ALA A 1 157 ? -54.233 17.202 10.691 1.00 69.94 157 ALA A CA 1
ATOM 1213 C C . ALA A 1 157 ? -55.076 18.392 11.193 1.00 69.94 157 ALA A C 1
ATOM 1215 O O . ALA A 1 157 ? -55.073 18.691 12.389 1.00 69.94 157 ALA A O 1
ATOM 1216 N N . GLU A 1 158 ? -55.808 19.068 10.304 1.00 72.50 158 GLU A N 1
ATOM 1217 C CA . GLU A 1 158 ? -56.694 20.176 10.674 1.00 72.50 158 GLU A CA 1
ATOM 1218 C C . GLU A 1 158 ? -58.050 19.682 11.207 1.00 72.50 158 GLU A C 1
ATOM 1220 O O . GLU A 1 158 ? -58.538 20.208 12.208 1.00 72.50 158 GLU A O 1
ATOM 1225 N N . LYS A 1 159 ? -58.609 18.599 10.640 1.00 71.81 159 LYS A N 1
ATOM 1226 C CA . LYS A 1 159 ? -59.846 17.980 11.156 1.00 71.81 159 LYS A CA 1
ATOM 1227 C C . LYS A 1 159 ? -59.669 17.353 12.545 1.00 71.81 159 LYS A C 1
ATOM 1229 O O . LYS A 1 159 ? -60.574 17.461 13.363 1.00 71.81 159 LYS A O 1
ATOM 1234 N N . GLU A 1 160 ? -58.496 16.801 12.863 1.00 69.75 160 GLU A N 1
ATOM 1235 C CA . GLU A 1 160 ? -58.222 16.240 14.200 1.00 69.75 160 GLU A CA 1
ATOM 1236 C C . GLU A 1 160 ? -58.062 17.321 15.291 1.00 69.75 160 GLU A C 1
ATOM 1238 O O . GLU A 1 160 ? -58.286 17.062 16.474 1.00 69.75 160 GLU A O 1
ATOM 1243 N N . LYS A 1 161 ? -57.705 18.557 14.915 1.00 68.88 161 LYS A N 1
ATOM 1244 C CA . LYS A 1 161 ? -57.599 19.684 15.857 1.00 68.88 161 LYS A CA 1
ATOM 1245 C C . LYS A 1 161 ? -58.927 20.378 16.157 1.00 68.88 161 LYS A C 1
ATOM 1247 O O . LYS A 1 161 ? -58.983 21.099 17.144 1.00 68.88 161 LYS A O 1
ATOM 1252 N N . ALA A 1 162 ? -59.958 20.185 15.334 1.00 65.19 162 ALA A N 1
ATOM 1253 C CA . ALA A 1 162 ? -61.277 20.794 15.528 1.00 65.19 162 ALA A CA 1
ATOM 1254 C C . ALA A 1 162 ? -62.269 19.892 16.294 1.00 65.19 162 ALA A C 1
ATOM 1256 O O . ALA A 1 162 ? -63.334 20.359 16.687 1.00 65.19 162 ALA A O 1
ATOM 1257 N N . GLU A 1 163 ? -61.931 18.616 16.506 1.00 56.19 163 GLU A N 1
ATOM 1258 C CA . GLU A 1 163 ? -62.761 17.635 17.230 1.00 56.19 163 GLU A CA 1
ATOM 1259 C C . GLU A 1 163 ? -62.321 17.433 18.701 1.00 56.19 163 GLU A C 1
ATOM 1261 O O . GLU A 1 163 ? -62.953 16.685 19.447 1.00 56.19 163 GLU A O 1
ATOM 1266 N N . LYS A 1 164 ? -61.258 18.123 19.138 1.00 54.50 164 LYS A N 1
ATOM 1267 C CA . LYS A 1 164 ? -60.825 18.229 20.543 1.00 54.50 164 LYS A CA 1
ATOM 1268 C C . LYS A 1 164 ? -61.136 19.608 21.102 1.00 54.50 164 LYS A C 1
ATOM 1270 O O . LYS A 1 164 ? -61.488 19.662 22.300 1.00 54.50 164 LYS A O 1
#

Foldseek 3Di:
DVVVVVVVVVVVVVVVVVVVVVVVVVVVVVVVVVVVPPPDPVVVVVVLVVLVVVLVVLVVVLVVPPDDPVVNVVSVVVSVVSVVVSVVSVVVVVVVPDPPPDDPDDDPDPPPPPDDPCPPDPPPDPDDPDDPPPVVVVVVVVVVVVVVVVVVVVVVVVVVVVVD

Organism: NCBI:txid180227

Secondary structure (DSSP, 8-state):
-HHHHHHHHHHHHHHHHHHHHHHHHHHHHHHHHHTTSTTSHHHHHHHHHHHHHHHHHHHHHHHH--S-HHHHHHHHHHHHHHHHHHHHHHHHHHHTT-S-S---SS-------------------S-----TTSSHHHHHHHHHHHHHHHHHHHHHHHHHHH--

Sequence (164 aa):
EKDKIIETLEQKIKNQYTVIERLQEKGAAEREAVNIETSSAPGLTLCVNEVIKQIEMMEGVLSQGEVTESDKLIMNVCLRTSKVELRRILSAQQSSSSAPPGLAEKEKPPVVKGESFDLGTKKISPGSEGDEKEADKEKEKAEKEKEEKEKAEKEKAEKEKAEK

Radius of gyration: 32.93 Å; chains: 1; bounding box: 86×41×66 Å

pLDDT: mean 71.48, std 16.25, range [38.62, 94.44]